Protein AF-A0A6J4VLS7-F1 (afdb_monomer)

Structure (mmCIF, N/CA/C/O backbone):
data_AF-A0A6J4VLS7-F1
#
_entry.id   AF-A0A6J4VLS7-F1
#
loop_
_atom_site.group_PDB
_atom_site.id
_atom_site.type_symbol
_atom_site.label_atom_id
_atom_site.label_alt_id
_atom_site.label_comp_id
_atom_site.label_asym_id
_atom_site.label_entity_id
_atom_site.label_seq_id
_atom_site.pdbx_PDB_ins_code
_atom_site.Cartn_x
_atom_site.Cartn_y
_atom_site.Cartn_z
_atom_site.occupancy
_atom_site.B_iso_or_equiv
_atom_site.auth_seq_id
_atom_site.auth_comp_id
_atom_site.auth_asym_id
_atom_site.auth_atom_id
_atom_site.pdbx_PDB_model_num
ATOM 1 N N . MET A 1 1 ? 22.078 -33.783 12.863 1.00 45.91 1 MET A N 1
ATOM 2 C CA . MET A 1 1 ? 23.307 -32.970 12.968 1.00 45.91 1 MET A CA 1
ATOM 3 C C . MET A 1 1 ? 23.656 -32.443 11.577 1.00 45.91 1 MET A C 1
ATOM 5 O O . MET A 1 1 ? 24.205 -33.204 10.802 1.00 45.91 1 MET A O 1
ATOM 9 N N . ASN A 1 2 ? 23.289 -31.208 11.213 1.00 46.44 2 ASN A N 1
ATOM 10 C CA . ASN A 1 2 ? 23.956 -30.500 10.107 1.00 46.44 2 ASN A CA 1
ATOM 11 C C . ASN A 1 2 ? 23.776 -28.980 10.257 1.00 46.44 2 ASN A C 1
ATOM 13 O O . ASN A 1 2 ? 22.997 -28.345 9.555 1.00 46.44 2 ASN A O 1
ATOM 17 N N . ARG A 1 3 ? 24.453 -28.404 11.257 1.00 50.81 3 ARG A N 1
ATOM 18 C CA . ARG A 1 3 ? 24.419 -26.963 11.566 1.00 50.81 3 ARG A CA 1
ATOM 19 C C . ARG A 1 3 ? 25.516 -26.175 10.815 1.00 50.81 3 ARG A C 1
ATOM 21 O O . ARG A 1 3 ? 25.775 -25.031 11.155 1.00 50.81 3 ARG A O 1
ATOM 28 N N . MET A 1 4 ? 26.167 -26.787 9.815 1.00 48.16 4 MET A N 1
ATOM 29 C CA . MET A 1 4 ? 27.319 -26.225 9.085 1.00 48.16 4 MET A CA 1
ATOM 30 C C . MET A 1 4 ? 26.986 -25.703 7.675 1.00 48.16 4 MET A C 1
ATOM 32 O O . MET A 1 4 ? 27.876 -25.224 6.985 1.00 48.16 4 MET A O 1
ATOM 36 N N . ALA A 1 5 ? 25.727 -25.774 7.231 1.00 56.56 5 ALA A N 1
ATOM 37 C CA . ALA A 1 5 ? 25.356 -25.440 5.851 1.00 56.56 5 ALA A CA 1
ATOM 38 C C . ALA A 1 5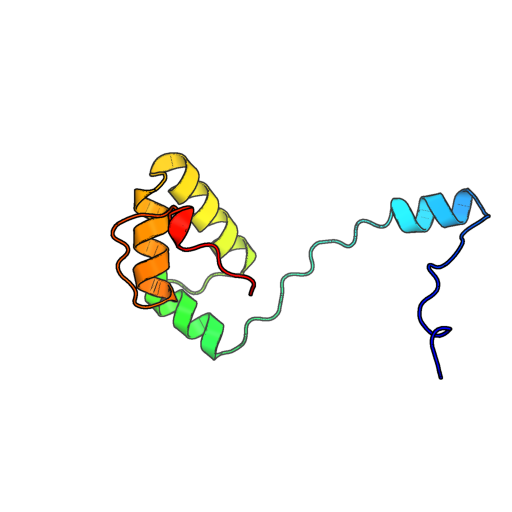 ? 24.990 -23.960 5.613 1.00 56.56 5 ALA A C 1
ATOM 40 O O . ALA A 1 5 ? 24.557 -23.621 4.517 1.00 56.56 5 ALA A O 1
ATOM 41 N N . ASN A 1 6 ? 25.135 -23.074 6.605 1.00 59.31 6 ASN A N 1
ATOM 42 C CA . ASN A 1 6 ? 24.803 -21.657 6.421 1.00 59.31 6 ASN A CA 1
ATOM 43 C C . ASN A 1 6 ? 25.724 -20.729 7.227 1.00 59.31 6 ASN A C 1
ATOM 45 O O . ASN A 1 6 ? 25.277 -19.978 8.092 1.00 59.31 6 ASN A O 1
ATOM 49 N N . LEU A 1 7 ? 27.034 -20.827 6.990 1.00 65.12 7 LEU A N 1
ATOM 50 C CA . LEU A 1 7 ? 27.968 -19.797 7.443 1.00 65.12 7 LEU A CA 1
ATOM 51 C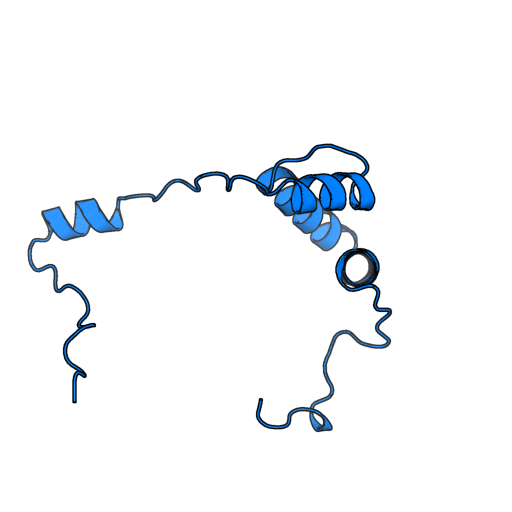 C . LEU A 1 7 ? 27.933 -18.621 6.452 1.00 65.12 7 LEU A C 1
ATOM 53 O O . LEU A 1 7 ? 27.937 -18.858 5.241 1.00 65.12 7 LEU A O 1
ATOM 57 N N . PRO A 1 8 ? 27.903 -17.364 6.930 1.00 73.19 8 PRO A N 1
ATOM 58 C CA . PRO A 1 8 ? 27.994 -16.207 6.052 1.00 73.19 8 PRO A CA 1
ATOM 59 C C . PRO A 1 8 ? 29.319 -16.243 5.280 1.00 73.19 8 PRO A C 1
ATOM 61 O O . PRO A 1 8 ? 30.367 -16.570 5.836 1.00 73.19 8 PRO A O 1
ATOM 64 N N . ALA A 1 9 ? 29.273 -15.909 3.990 1.00 80.19 9 ALA A N 1
ATOM 65 C CA . ALA A 1 9 ? 30.468 -15.861 3.158 1.00 80.19 9 ALA A CA 1
ATOM 66 C C . ALA A 1 9 ? 31.409 -14.747 3.651 1.00 80.19 9 ALA A C 1
ATOM 68 O O . ALA A 1 9 ? 31.088 -13.564 3.526 1.00 80.19 9 ALA A O 1
ATOM 69 N N . LEU A 1 10 ? 32.568 -15.127 4.196 1.00 84.19 10 LEU A N 1
ATOM 70 C CA . LEU A 1 10 ? 33.627 -14.191 4.567 1.00 84.19 10 LEU A CA 1
ATOM 71 C C . LEU A 1 10 ? 34.350 -13.724 3.298 1.00 84.19 10 LEU A C 1
ATOM 73 O O . LEU A 1 10 ? 34.945 -14.534 2.591 1.00 84.19 10 LEU A O 1
ATOM 77 N N . VAL A 1 11 ? 34.295 -12.423 3.016 1.00 87.12 11 VAL A N 1
ATOM 78 C CA . VAL A 1 11 ? 35.0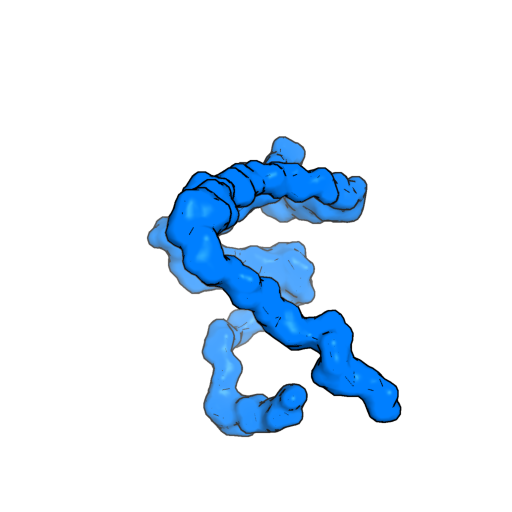28 -11.792 1.909 1.00 87.12 11 VAL A CA 1
ATOM 79 C C . VAL A 1 11 ? 36.173 -10.986 2.508 1.00 87.12 11 VAL A C 1
ATOM 81 O O . VAL A 1 11 ? 35.931 -10.031 3.242 1.00 87.12 11 VAL A O 1
ATOM 84 N N . THR A 1 12 ? 37.410 -11.393 2.232 1.00 90.56 12 THR A N 1
ATOM 85 C CA . THR A 1 12 ? 38.624 -10.754 2.768 1.00 90.56 12 THR A CA 1
ATOM 86 C C . THR A 1 12 ? 39.283 -9.792 1.784 1.00 90.56 12 THR A C 1
ATOM 88 O O . THR A 1 12 ? 40.033 -8.920 2.214 1.00 90.56 12 THR A O 1
ATOM 91 N N . ASP A 1 13 ? 38.995 -9.915 0.485 1.00 93.38 13 ASP A N 1
ATOM 92 C CA . ASP A 1 13 ? 39.489 -9.005 -0.549 1.00 93.38 13 ASP A CA 1
ATOM 93 C C . ASP A 1 13 ? 38.638 -7.716 -0.603 1.00 93.38 13 ASP A C 1
ATOM 95 O O . ASP A 1 13 ? 37.434 -7.792 -0.886 1.00 93.38 13 ASP A O 1
ATOM 99 N N . PRO A 1 14 ? 39.225 -6.524 -0.366 1.00 89.75 14 PRO A N 1
ATOM 100 C CA . PRO A 1 14 ? 38.502 -5.254 -0.430 1.00 89.75 14 PRO A CA 1
ATOM 101 C C . PRO A 1 14 ? 37.872 -4.969 -1.799 1.00 89.75 14 PRO A C 1
ATOM 103 O O . PRO A 1 14 ? 36.780 -4.400 -1.860 1.00 89.75 14 PRO A O 1
ATOM 106 N N . GLU A 1 15 ? 38.511 -5.386 -2.896 1.00 91.44 15 GLU A N 1
ATOM 107 C CA . GLU A 1 15 ? 37.985 -5.174 -4.249 1.00 91.44 15 GLU A CA 1
ATOM 108 C C . GLU A 1 15 ? 36.785 -6.086 -4.536 1.00 91.44 15 GLU A C 1
ATOM 110 O O . GLU A 1 15 ? 35.779 -5.656 -5.108 1.00 91.44 15 GLU A O 1
ATOM 115 N N . GLU A 1 16 ? 36.824 -7.340 -4.089 1.00 87.75 16 GLU A N 1
ATOM 116 C CA . GLU A 1 16 ? 35.672 -8.238 -4.117 1.00 87.75 16 GLU A CA 1
ATOM 117 C C . GLU A 1 16 ? 34.519 -7.738 -3.246 1.00 87.75 16 GLU A C 1
ATOM 119 O O . GLU A 1 16 ? 33.365 -7.743 -3.695 1.00 87.75 16 GLU A O 1
ATOM 124 N N . ALA A 1 17 ? 34.813 -7.256 -2.037 1.00 85.69 17 ALA A N 1
ATOM 125 C CA . ALA A 1 17 ? 33.815 -6.651 -1.165 1.00 85.69 17 ALA A CA 1
ATOM 126 C C . ALA A 1 17 ? 33.165 -5.446 -1.855 1.00 85.69 17 ALA A C 1
ATOM 128 O O . ALA A 1 17 ? 31.936 -5.367 -1.935 1.00 85.69 17 ALA A O 1
ATOM 129 N N . ARG A 1 18 ? 33.973 -4.560 -2.453 1.00 83.62 18 ARG A N 1
ATOM 130 C CA . ARG A 1 18 ? 33.493 -3.410 -3.223 1.00 83.62 18 ARG A CA 1
ATOM 131 C C . ARG A 1 18 ? 32.599 -3.851 -4.374 1.00 83.62 18 ARG A C 1
ATOM 133 O O . ARG A 1 18 ? 31.505 -3.311 -4.495 1.00 83.62 18 ARG A O 1
ATOM 140 N N . ARG A 1 19 ? 32.992 -4.841 -5.182 1.00 82.56 19 ARG A N 1
ATOM 141 C CA . ARG A 1 19 ? 32.161 -5.361 -6.287 1.00 82.56 19 ARG A CA 1
ATOM 142 C C . ARG A 1 19 ? 30.830 -5.928 -5.801 1.00 82.56 19 ARG A C 1
ATOM 144 O O . ARG A 1 19 ? 29.808 -5.663 -6.424 1.00 82.56 19 ARG A O 1
ATOM 151 N N . ARG A 1 20 ? 30.818 -6.691 -4.702 1.00 82.44 20 ARG A N 1
ATOM 152 C CA . ARG A 1 20 ? 29.593 -7.306 -4.161 1.00 82.44 20 ARG A CA 1
ATOM 153 C C . ARG A 1 20 ? 28.656 -6.289 -3.515 1.00 82.44 20 ARG A C 1
ATOM 155 O O . ARG A 1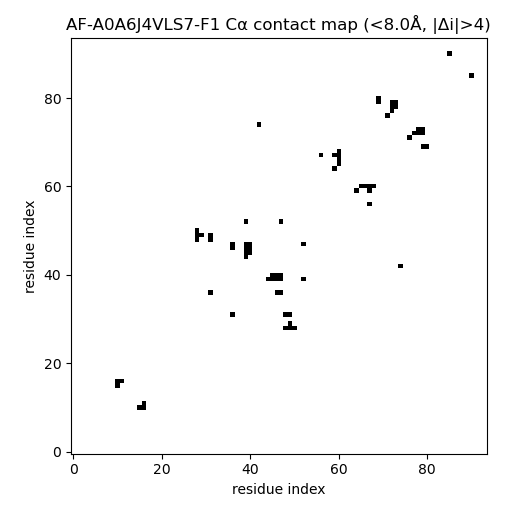 20 ? 27.453 -6.378 -3.727 1.00 82.44 20 ARG A O 1
ATOM 162 N N . LEU A 1 21 ? 29.196 -5.325 -2.772 1.00 80.56 21 LEU A N 1
ATOM 163 C CA . LEU A 1 21 ? 28.422 -4.275 -2.099 1.00 80.56 21 LEU A CA 1
ATOM 164 C C . LEU A 1 21 ? 27.963 -3.179 -3.065 1.00 80.56 21 LEU A C 1
ATOM 166 O O . LEU A 1 21 ? 26.881 -2.625 -2.909 1.00 80.56 21 LEU A O 1
ATOM 170 N N . SER A 1 22 ? 28.762 -2.895 -4.094 1.00 78.62 22 SER A N 1
ATOM 171 C CA . SER A 1 22 ? 28.407 -1.949 -5.162 1.00 78.62 22 SER A CA 1
ATOM 172 C C . SER A 1 22 ? 27.487 -2.579 -6.203 1.00 78.62 22 SER A C 1
ATOM 174 O O . SER A 1 22 ? 26.964 -1.876 -7.069 1.00 78.62 22 SER A O 1
ATOM 176 N N . ARG A 1 23 ? 27.258 -3.898 -6.120 1.00 64.88 23 ARG A N 1
ATOM 177 C CA . ARG A 1 23 ? 26.224 -4.583 -6.882 1.00 64.88 23 ARG A CA 1
ATOM 178 C C . ARG A 1 23 ? 24.882 -4.085 -6.357 1.00 64.88 23 ARG A C 1
ATOM 180 O O . ARG A 1 23 ? 24.281 -4.680 -5.467 1.00 64.88 23 ARG A O 1
ATOM 187 N N . ARG A 1 24 ? 24.384 -2.997 -6.946 1.00 58.22 24 ARG A N 1
ATOM 188 C CA . ARG A 1 24 ? 22.947 -2.750 -6.986 1.00 58.22 24 ARG A CA 1
ATOM 189 C C . ARG A 1 24 ? 22.369 -3.989 -7.651 1.00 58.22 24 ARG A C 1
ATOM 191 O O . ARG A 1 24 ? 22.462 -4.132 -8.867 1.00 58.22 24 ARG A O 1
ATOM 198 N N . ARG A 1 25 ? 21.823 -4.923 -6.869 1.00 57.31 25 ARG A N 1
ATOM 199 C CA . ARG A 1 25 ? 20.727 -5.725 -7.400 1.00 57.31 25 ARG A CA 1
ATOM 200 C C . ARG A 1 25 ? 19.713 -4.672 -7.821 1.00 57.31 25 ARG A C 1
ATOM 202 O O . ARG A 1 25 ? 19.134 -4.012 -6.961 1.00 57.31 25 ARG A O 1
ATOM 209 N N . GLY A 1 26 ? 19.658 -4.389 -9.122 1.00 59.94 26 GLY A N 1
ATOM 210 C CA . GLY A 1 26 ? 18.545 -3.638 -9.669 1.00 59.94 26 GLY A CA 1
ATOM 211 C C . GLY A 1 26 ? 17.290 -4.324 -9.159 1.00 59.94 26 GLY A C 1
ATOM 212 O O . GLY A 1 26 ? 17.277 -5.550 -9.017 1.00 59.94 26 GLY A O 1
ATOM 213 N N . PHE A 1 27 ? 16.294 -3.541 -8.777 1.00 65.38 27 PHE A N 1
ATO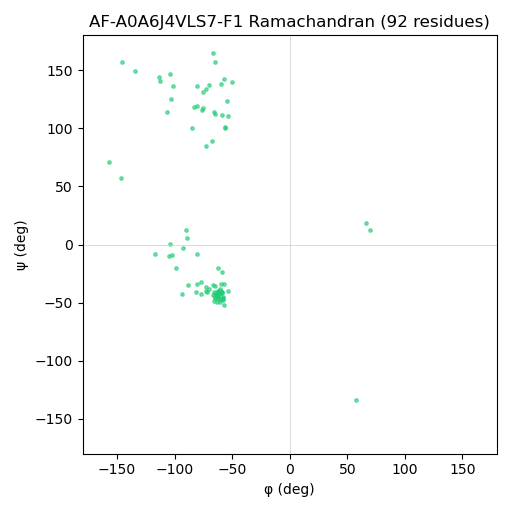M 214 C CA . PHE A 1 27 ? 14.989 -4.126 -8.566 1.00 65.38 27 PHE A CA 1
ATOM 215 C C . PHE A 1 27 ? 14.586 -4.762 -9.902 1.00 65.38 27 PHE A C 1
ATOM 217 O O . PHE A 1 27 ? 14.475 -4.064 -10.909 1.00 65.38 27 PHE A O 1
ATOM 224 N N . GLU A 1 28 ? 14.524 -6.090 -9.940 1.00 73.25 28 GLU A N 1
ATOM 225 C CA . GLU A 1 28 ? 13.945 -6.809 -11.066 1.00 73.25 28 GLU A CA 1
ATOM 226 C C . GLU A 1 28 ? 12.443 -6.821 -10.815 1.00 73.25 28 GLU A C 1
ATOM 228 O O . GLU A 1 28 ? 11.993 -7.329 -9.785 1.00 73.25 28 GLU A O 1
ATOM 233 N N . GLU A 1 29 ? 11.689 -6.204 -11.726 1.00 77.38 29 GLU A N 1
ATOM 234 C CA . GLU A 1 29 ? 10.231 -6.209 -11.664 1.00 77.38 29 GLU A CA 1
ATOM 235 C C . GLU A 1 29 ? 9.756 -7.670 -11.595 1.00 77.38 29 GLU A C 1
ATOM 237 O O . GLU A 1 29 ? 10.118 -8.474 -12.461 1.00 77.38 29 GLU A O 1
ATOM 242 N N . PRO A 1 30 ? 8.987 -8.049 -10.563 1.00 82.38 30 PRO A N 1
ATOM 243 C CA . PRO A 1 30 ? 8.546 -9.422 -10.417 1.00 82.38 30 PRO A CA 1
ATOM 244 C C . PRO A 1 30 ? 7.509 -9.765 -11.488 1.00 82.38 30 PRO A C 1
ATOM 246 O O . PRO A 1 30 ? 6.554 -9.021 -11.720 1.00 82.38 30 PRO A O 1
ATOM 249 N N . ASP A 1 31 ? 7.641 -10.950 -12.082 1.00 88.38 31 ASP A N 1
ATOM 250 C CA . ASP A 1 31 ? 6.600 -11.492 -12.948 1.00 88.38 31 ASP A CA 1
ATOM 251 C C . ASP A 1 31 ? 5.338 -11.797 -12.135 1.00 88.38 31 ASP A C 1
ATOM 253 O O . ASP A 1 31 ? 5.298 -12.683 -11.276 1.00 88.38 31 ASP A O 1
ATOM 257 N N . LEU A 1 32 ? 4.273 -11.052 -12.418 1.00 91.69 32 LEU A N 1
ATOM 258 C CA . LEU A 1 32 ? 2.993 -11.213 -11.740 1.00 91.69 32 LEU A CA 1
ATOM 259 C C . LEU A 1 32 ? 2.294 -12.499 -12.192 1.00 91.69 32 LEU A C 1
ATOM 261 O O . LEU A 1 32 ? 2.154 -12.764 -13.383 1.00 91.69 32 LEU A O 1
ATOM 265 N N . SER A 1 33 ? 1.763 -13.290 -11.259 1.00 95.25 33 SER A N 1
ATOM 266 C CA . SER A 1 33 ? 0.892 -14.411 -11.638 1.00 95.25 33 SER A CA 1
ATOM 267 C C . SER A 1 33 ? -0.412 -13.905 -12.289 1.00 95.25 33 SER A C 1
ATOM 269 O O . SER A 1 33 ? -0.836 -12.776 -12.019 1.00 95.25 33 SER A O 1
ATOM 271 N N . PRO A 1 34 ? -1.117 -14.718 -13.104 1.00 95.62 34 PRO A N 1
ATOM 272 C CA . PRO A 1 34 ? -2.418 -14.331 -13.661 1.00 95.62 34 PRO A CA 1
ATOM 273 C C . PRO A 1 34 ? -3.427 -13.888 -12.591 1.00 95.62 34 PRO A C 1
ATOM 275 O O . PRO A 1 34 ? -4.107 -12.881 -12.770 1.00 95.62 34 PRO A O 1
ATOM 278 N N . ARG A 1 35 ? -3.444 -14.580 -11.442 1.00 94.56 35 ARG A N 1
ATOM 279 C CA . ARG A 1 35 ? -4.278 -14.235 -10.282 1.00 94.56 35 ARG A CA 1
ATOM 280 C C . ARG A 1 35 ? -3.944 -12.848 -9.726 1.00 94.56 35 ARG A C 1
ATOM 282 O O . ARG A 1 35 ? -4.849 -12.099 -9.381 1.00 94.56 35 ARG A O 1
ATOM 289 N N . MET A 1 36 ? -2.660 -12.494 -9.644 1.00 93.44 36 MET A N 1
ATOM 290 C CA . MET A 1 36 ? -2.242 -11.165 -9.182 1.00 93.44 36 MET A CA 1
ATOM 291 C C . MET A 1 36 ? -2.661 -10.075 -10.168 1.00 93.44 36 MET A C 1
ATOM 293 O O . MET A 1 36 ? -3.203 -9.065 -9.737 1.00 93.44 36 MET A O 1
ATOM 297 N N . ARG A 1 37 ? -2.485 -10.288 -11.479 1.00 95.50 37 ARG A N 1
ATOM 298 C CA . ARG A 1 37 ? -2.937 -9.329 -12.506 1.00 95.50 37 ARG A CA 1
ATOM 299 C C . ARG A 1 37 ? -4.447 -9.098 -12.452 1.00 95.50 37 ARG A C 1
ATOM 301 O O . ARG A 1 37 ? -4.907 -7.968 -12.577 1.00 95.50 37 ARG A O 1
ATOM 308 N N . GLU A 1 38 ? -5.226 -10.154 -12.233 1.00 95.44 38 GLU A N 1
ATOM 309 C CA . GLU A 1 38 ? -6.674 -10.041 -12.053 1.00 95.44 38 GLU A CA 1
ATOM 310 C C . GLU A 1 38 ? -7.045 -9.270 -10.781 1.00 95.44 38 GLU A C 1
ATOM 312 O O . GLU A 1 38 ? -7.860 -8.354 -10.851 1.00 95.44 38 GLU A O 1
ATOM 317 N N . GLY A 1 39 ? -6.397 -9.569 -9.650 1.00 94.56 39 GLY A N 1
ATOM 318 C CA . GLY A 1 39 ? -6.583 -8.813 -8.409 1.00 94.56 39 GLY A CA 1
ATOM 319 C C . GLY A 1 39 ? -6.233 -7.333 -8.569 1.00 94.56 39 GLY A C 1
ATOM 320 O O . GLY A 1 39 ? -6.978 -6.467 -8.117 1.00 94.56 39 GLY A O 1
ATOM 321 N N . ILE A 1 40 ? -5.153 -7.026 -9.290 1.00 96.38 40 ILE A N 1
ATOM 322 C CA . ILE A 1 40 ? -4.761 -5.648 -9.597 1.00 96.38 40 ILE A CA 1
ATOM 323 C C . ILE A 1 40 ? -5.838 -4.955 -10.435 1.00 96.38 40 ILE A C 1
ATOM 325 O O . ILE A 1 40 ? -6.270 -3.860 -10.081 1.00 96.38 40 ILE A O 1
ATOM 329 N N . ARG A 1 41 ? -6.349 -5.599 -11.489 1.00 96.25 41 ARG A N 1
ATOM 330 C CA . ARG A 1 41 ? -7.458 -5.038 -12.277 1.00 96.25 41 ARG A CA 1
ATOM 331 C C . ARG A 1 41 ? -8.717 -4.831 -11.442 1.00 96.25 41 ARG A C 1
ATOM 333 O O . ARG A 1 41 ? -9.385 -3.819 -11.617 1.00 96.25 41 ARG A O 1
ATOM 340 N N . HIS A 1 42 ? -9.022 -5.748 -10.529 1.00 95.44 42 HIS A N 1
ATOM 341 C CA . HIS A 1 42 ? -10.182 -5.638 -9.652 1.00 95.44 42 HIS A CA 1
ATOM 342 C C . HIS A 1 42 ? -10.074 -4.446 -8.691 1.00 95.44 42 HIS A C 1
ATOM 344 O O . HIS A 1 42 ? -11.022 -3.677 -8.565 1.00 95.44 42 HIS A O 1
ATOM 350 N N . VAL A 1 43 ? -8.919 -4.266 -8.046 1.00 96.06 43 VAL A N 1
ATOM 351 C CA . VAL A 1 43 ? -8.731 -3.219 -7.030 1.00 96.06 43 VAL A CA 1
ATOM 352 C C . VAL A 1 43 ? -8.441 -1.852 -7.652 1.00 96.06 43 VAL A C 1
ATOM 354 O O . VAL A 1 43 ? -8.952 -0.836 -7.187 1.00 96.06 43 VAL A O 1
ATOM 357 N N . PHE A 1 44 ? -7.627 -1.809 -8.706 1.00 96.12 44 PHE A N 1
ATOM 358 C CA . PHE A 1 44 ? -7.107 -0.561 -9.269 1.00 96.12 44 PHE A CA 1
ATOM 359 C C . PHE A 1 44 ? -7.771 -0.144 -10.582 1.00 96.12 44 PHE A C 1
ATOM 361 O O . PHE A 1 44 ? -7.527 0.977 -11.040 1.00 96.12 44 PHE A O 1
ATOM 368 N N . GLY A 1 45 ? -8.581 -1.019 -11.191 1.00 95.94 45 GLY A N 1
ATOM 369 C CA . GLY A 1 45 ? -9.263 -0.768 -12.463 1.00 95.94 45 GLY A CA 1
ATOM 370 C C . GLY A 1 45 ? -8.336 -0.716 -13.682 1.00 95.94 45 GLY A C 1
ATOM 371 O O . GLY A 1 45 ? -8.754 -0.256 -14.741 1.00 95.94 45 GLY A O 1
ATOM 372 N N . ALA A 1 46 ? -7.078 -1.144 -13.543 1.00 94.44 46 ALA A N 1
ATOM 373 C CA . ALA A 1 46 ? -6.050 -1.041 -14.577 1.00 94.44 46 ALA A CA 1
ATOM 374 C C . ALA A 1 46 ? -5.088 -2.236 -14.527 1.00 94.44 46 ALA A C 1
ATOM 376 O O . ALA A 1 46 ? -4.953 -2.881 -13.489 1.00 94.44 46 ALA A O 1
ATOM 377 N N . ASP A 1 47 ? -4.418 -2.524 -15.644 1.00 94.88 47 ASP A N 1
ATOM 378 C CA . ASP A 1 47 ? -3.307 -3.481 -15.683 1.00 94.88 47 ASP A CA 1
ATOM 379 C C . ASP A 1 47 ? -2.027 -2.736 -15.286 1.00 94.88 47 ASP A C 1
ATOM 381 O O . ASP A 1 47 ? -1.497 -1.940 -16.063 1.00 94.88 47 ASP A O 1
ATOM 385 N N . LEU A 1 48 ? -1.609 -2.904 -14.031 1.00 96.06 48 LEU A N 1
ATOM 386 C CA . LEU A 1 48 ? -0.467 -2.204 -13.446 1.00 96.06 48 LEU A CA 1
ATOM 387 C C . LEU A 1 48 ? 0.656 -3.192 -13.131 1.00 96.06 48 LEU A C 1
ATOM 389 O O . LEU A 1 48 ? 0.400 -4.314 -12.685 1.00 96.06 48 LEU A O 1
ATOM 393 N N . SER A 1 49 ? 1.900 -2.747 -13.311 1.00 94.31 49 SER A N 1
ATOM 394 C CA . SER A 1 49 ? 3.070 -3.464 -12.797 1.00 94.31 49 SER A CA 1
ATOM 395 C C . SER A 1 49 ? 3.096 -3.451 -11.263 1.00 94.31 49 SER A C 1
ATOM 397 O O . SER A 1 49 ? 2.389 -2.661 -10.625 1.00 94.31 49 SER A O 1
ATOM 399 N N . ALA A 1 50 ? 3.909 -4.316 -10.650 1.00 92.19 50 ALA A N 1
ATOM 400 C CA . ALA A 1 50 ? 4.055 -4.334 -9.197 1.00 92.19 50 ALA A CA 1
ATOM 401 C C . ALA A 1 50 ? 4.584 -2.984 -8.692 1.00 92.19 50 ALA A C 1
ATOM 403 O O . ALA A 1 50 ? 4.057 -2.441 -7.720 1.00 92.19 50 ALA A O 1
ATOM 404 N N . ASP A 1 51 ? 5.548 -2.400 -9.403 1.00 92.94 51 ASP A N 1
ATOM 405 C CA . ASP A 1 51 ? 6.089 -1.080 -9.086 1.00 92.94 51 ASP A CA 1
ATOM 406 C C . ASP A 1 51 ? 5.033 0.015 -9.180 1.00 92.94 51 ASP A C 1
ATOM 408 O O . ASP A 1 51 ? 4.918 0.844 -8.277 1.00 92.94 51 ASP A O 1
ATOM 412 N N . GLN A 1 52 ? 4.210 0.012 -10.229 1.00 95.56 52 GLN A N 1
ATOM 413 C CA . GLN A 1 52 ? 3.131 0.990 -10.371 1.00 95.56 52 GLN A CA 1
ATOM 414 C C . GLN A 1 52 ? 2.099 0.873 -9.244 1.00 95.56 52 GLN A C 1
ATOM 416 O O . GLN A 1 52 ? 1.651 1.893 -8.715 1.00 95.56 52 GLN A O 1
ATOM 421 N N . VAL A 1 53 ? 1.753 -0.354 -8.844 1.00 96.50 53 VAL A N 1
ATOM 422 C CA . VAL A 1 53 ? 0.872 -0.607 -7.695 1.00 96.50 53 VAL A CA 1
ATOM 423 C C . VAL A 1 53 ? 1.483 -0.045 -6.413 1.00 96.50 53 VAL A C 1
ATOM 425 O O . VAL A 1 53 ? 0.816 0.705 -5.701 1.00 96.50 53 VAL A O 1
ATOM 428 N N . VAL A 1 54 ? 2.755 -0.341 -6.134 1.00 95.44 54 VAL A N 1
ATOM 429 C CA . VAL A 1 54 ? 3.450 0.159 -4.937 1.00 95.44 54 VAL A CA 1
ATOM 430 C C . VAL A 1 54 ? 3.510 1.684 -4.933 1.00 95.44 54 VAL A C 1
ATOM 432 O O . VAL A 1 54 ? 3.172 2.300 -3.924 1.00 95.44 54 VAL A O 1
ATOM 435 N N . GLN A 1 55 ? 3.886 2.314 -6.050 1.00 96.88 55 GLN A N 1
ATOM 436 C CA . GLN A 1 55 ? 3.939 3.776 -6.157 1.00 96.88 55 GLN A CA 1
ATOM 437 C C . GLN A 1 55 ? 2.579 4.414 -5.877 1.00 96.88 55 GLN A C 1
ATOM 439 O O . GLN A 1 55 ? 2.500 5.410 -5.155 1.00 96.88 55 GLN A O 1
ATOM 444 N N . ARG A 1 56 ? 1.502 3.819 -6.399 1.00 98.06 56 ARG A N 1
ATOM 445 C CA . ARG A 1 56 ? 0.141 4.293 -6.159 1.00 98.06 56 ARG A CA 1
ATOM 446 C C . ARG A 1 56 ? -0.268 4.150 -4.694 1.00 98.06 56 ARG A C 1
ATOM 448 O O . ARG A 1 56 ? -0.717 5.131 -4.111 1.00 98.06 56 ARG A O 1
ATOM 455 N N . ILE A 1 57 ? -0.051 2.984 -4.082 1.00 98.12 57 ILE A N 1
ATOM 456 C CA . ILE A 1 57 ? -0.342 2.764 -2.655 1.00 98.12 57 ILE A CA 1
ATOM 457 C C . ILE A 1 57 ? 0.433 3.770 -1.797 1.00 98.12 57 ILE A C 1
ATOM 459 O O . ILE A 1 57 ? -0.145 4.400 -0.916 1.00 98.12 57 ILE A O 1
ATOM 463 N N . LEU A 1 58 ? 1.728 3.967 -2.066 1.00 98.50 58 LEU A N 1
ATOM 464 C CA . LEU A 1 58 ? 2.553 4.924 -1.327 1.00 98.50 58 LEU A CA 1
ATOM 465 C C . LEU A 1 58 ? 2.050 6.362 -1.483 1.00 98.50 58 LEU A C 1
ATOM 467 O O . LEU A 1 58 ? 2.053 7.108 -0.504 1.00 9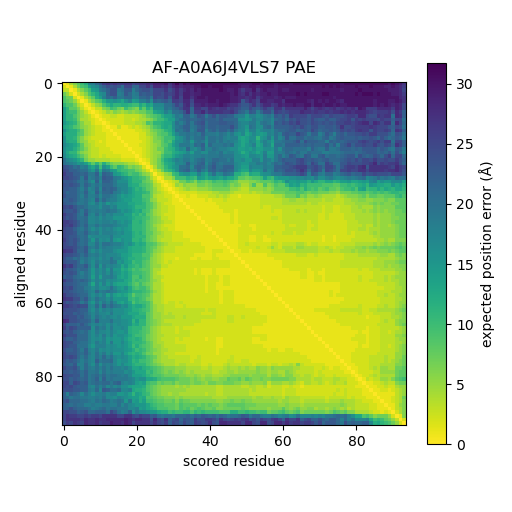8.50 58 LEU A O 1
ATOM 471 N N . ALA A 1 59 ? 1.639 6.764 -2.688 1.00 98.56 59 ALA A N 1
ATOM 472 C CA . ALA A 1 59 ? 1.070 8.086 -2.924 1.00 98.56 59 ALA A CA 1
ATOM 473 C C . ALA A 1 59 ? -0.232 8.273 -2.135 1.00 98.56 59 ALA A C 1
ATOM 475 O O . ALA A 1 59 ? -0.349 9.240 -1.389 1.00 98.56 59 ALA A O 1
ATOM 476 N N . GLU A 1 60 ? -1.155 7.316 -2.228 1.00 98.56 60 GLU A N 1
ATOM 477 C CA . GLU A 1 60 ? -2.455 7.382 -1.558 1.00 98.56 60 GLU A CA 1
ATOM 478 C C . GLU A 1 60 ? -2.322 7.335 -0.029 1.00 98.56 60 GLU A C 1
ATOM 480 O O . GLU A 1 60 ? -2.965 8.113 0.666 1.00 98.56 60 GLU A O 1
ATOM 485 N N . VAL A 1 61 ? -1.433 6.504 0.523 1.00 98.56 61 VAL A N 1
ATOM 486 C CA . VAL A 1 61 ? -1.162 6.487 1.972 1.00 98.56 61 VAL A CA 1
ATOM 487 C C . VAL A 1 61 ? -0.532 7.803 2.433 1.00 98.56 61 VAL A C 1
ATOM 489 O O . VAL A 1 61 ? -0.857 8.287 3.514 1.00 98.56 61 VAL A O 1
ATOM 492 N N . ARG A 1 62 ? 0.329 8.439 1.627 1.00 98.38 62 ARG A N 1
ATOM 493 C CA . ARG A 1 62 ? 0.883 9.763 1.966 1.00 98.38 62 ARG A CA 1
ATOM 494 C C . ARG A 1 62 ? -0.175 10.862 1.971 1.00 98.38 62 ARG A C 1
ATOM 496 O O . ARG A 1 62 ? -0.054 11.790 2.765 1.00 98.38 62 ARG A O 1
ATOM 503 N N . THR A 1 63 ? -1.163 10.795 1.082 1.00 98.56 63 THR A N 1
ATOM 504 C CA . THR A 1 63 ? -2.192 11.837 0.949 1.00 98.56 63 THR A CA 1
ATOM 505 C C . THR A 1 63 ? -3.389 11.616 1.869 1.00 98.56 63 THR A C 1
ATOM 507 O O . THR A 1 63 ? -3.962 12.583 2.358 1.00 98.56 63 THR A O 1
ATOM 510 N N . GLU A 1 64 ? -3.770 10.363 2.107 1.00 98.31 64 GLU A N 1
ATOM 511 C CA . GLU A 1 64 ? -5.022 9.984 2.778 1.00 98.31 64 GLU A CA 1
ATOM 512 C C . GLU A 1 64 ? -4.801 9.242 4.106 1.00 98.31 64 GLU A C 1
ATOM 514 O O . GLU A 1 64 ? -5.758 8.995 4.845 1.00 98.31 64 GLU A O 1
ATOM 519 N N . GLY A 1 65 ? -3.556 8.876 4.425 1.00 97.94 65 GLY A N 1
ATOM 520 C CA . GLY A 1 65 ? -3.190 8.211 5.674 1.00 97.94 65 GLY A CA 1
ATOM 521 C C . GLY A 1 65 ? -3.949 6.903 5.900 1.00 97.94 65 GLY A C 1
ATOM 522 O O . GLY A 1 65 ? -4.100 6.072 4.999 1.00 97.94 65 GLY A O 1
ATOM 523 N N . ASP A 1 66 ? -4.465 6.738 7.117 1.00 98.06 66 ASP A N 1
ATOM 524 C CA . ASP A 1 66 ? -5.190 5.545 7.566 1.00 98.06 66 ASP A CA 1
ATOM 525 C C . ASP A 1 66 ? -6.440 5.232 6.730 1.00 98.06 66 ASP A C 1
ATOM 527 O O . ASP A 1 66 ? -6.874 4.079 6.680 1.00 98.06 66 ASP A O 1
ATOM 531 N N . GLY A 1 67 ? -7.020 6.230 6.053 1.00 97.69 67 GLY A N 1
ATOM 532 C CA . GLY A 1 67 ? -8.150 6.020 5.148 1.00 97.69 67 GLY A CA 1
ATOM 533 C C . GLY A 1 67 ? -7.783 5.103 3.980 1.00 97.69 67 GLY A C 1
ATOM 534 O O . GLY A 1 67 ? -8.508 4.148 3.692 1.00 97.69 67 GLY A O 1
ATOM 535 N N . ALA A 1 68 ? -6.620 5.336 3.364 1.00 98.12 68 ALA A N 1
ATOM 536 C CA . ALA A 1 68 ? -6.097 4.467 2.314 1.00 98.12 68 ALA A CA 1
ATOM 537 C C . ALA A 1 68 ? -5.764 3.074 2.861 1.00 98.12 68 ALA A C 1
ATOM 539 O O . ALA A 1 68 ? -6.122 2.077 2.237 1.00 98.12 68 ALA A O 1
ATOM 540 N N . VAL A 1 69 ? -5.153 2.991 4.050 1.00 97.94 69 VAL A N 1
ATOM 541 C CA . VAL A 1 69 ? -4.824 1.706 4.695 1.00 97.94 69 VAL A CA 1
ATOM 542 C C . VAL A 1 69 ? -6.080 0.851 4.872 1.00 97.94 69 VAL A C 1
ATOM 544 O O . VAL A 1 69 ? -6.117 -0.281 4.399 1.00 97.94 69 VAL A O 1
ATOM 547 N N . ARG A 1 70 ? -7.145 1.404 5.467 1.00 97.75 70 ARG A N 1
ATOM 548 C CA . ARG A 1 70 ? -8.415 0.684 5.672 1.00 97.75 70 ARG A CA 1
ATOM 549 C C . ARG A 1 70 ? -9.056 0.257 4.356 1.00 97.75 70 ARG A C 1
ATOM 551 O O . ARG A 1 70 ? -9.569 -0.856 4.260 1.00 97.75 70 ARG A O 1
ATOM 558 N N . ARG A 1 71 ? -9.009 1.119 3.336 1.00 97.06 71 ARG A N 1
ATOM 559 C CA . ARG A 1 71 ? -9.548 0.810 2.006 1.00 97.06 71 ARG A CA 1
ATOM 560 C C . ARG A 1 71 ? -8.808 -0.365 1.361 1.00 97.06 71 ARG A C 1
ATOM 562 O O . ARG A 1 71 ? -9.455 -1.263 0.828 1.00 97.06 71 ARG A O 1
ATOM 569 N N . TYR A 1 72 ? -7.480 -0.396 1.453 1.00 97.38 72 TYR A N 1
ATOM 570 C CA . TYR A 1 72 ? -6.680 -1.505 0.937 1.00 97.38 72 TYR A CA 1
ATOM 571 C C . TYR A 1 72 ? -6.842 -2.792 1.744 1.00 97.38 72 TYR A C 1
ATOM 573 O O . TYR A 1 72 ? -6.954 -3.852 1.137 1.00 97.38 72 TYR A O 1
ATOM 581 N N . THR A 1 73 ? -6.952 -2.726 3.073 1.00 97.12 73 THR A N 1
ATOM 582 C CA . THR A 1 73 ? -7.299 -3.901 3.891 1.00 97.12 73 THR A CA 1
ATOM 583 C C . THR A 1 73 ? -8.638 -4.501 3.464 1.00 97.12 73 THR A C 1
ATOM 585 O O . THR A 1 73 ? -8.736 -5.708 3.261 1.00 97.12 73 THR A O 1
ATOM 588 N N . ALA A 1 74 ? -9.663 -3.674 3.242 1.00 96.62 74 ALA A N 1
ATOM 589 C CA . ALA A 1 74 ? -10.951 -4.170 2.764 1.00 96.62 74 ALA A CA 1
ATOM 590 C C . ALA A 1 74 ? -10.844 -4.815 1.371 1.00 96.62 74 ALA A C 1
ATOM 592 O O . ALA A 1 74 ? -11.445 -5.858 1.130 1.00 96.62 74 ALA A O 1
ATOM 593 N N . ALA A 1 75 ? -10.061 -4.223 0.466 1.00 95.44 75 ALA A N 1
ATOM 594 C CA . ALA A 1 75 ? -9.904 -4.713 -0.901 1.00 95.44 75 ALA A CA 1
ATOM 595 C C . ALA A 1 75 ? -9.060 -5.997 -1.008 1.00 95.44 75 ALA A C 1
ATOM 597 O O . ALA A 1 75 ? -9.345 -6.848 -1.849 1.00 95.44 75 ALA A O 1
ATOM 598 N N . PHE A 1 76 ? -8.015 -6.136 -0.188 1.00 94.56 76 PHE A N 1
ATOM 599 C CA . PHE A 1 76 ? -7.078 -7.261 -0.253 1.00 94.56 76 PHE A CA 1
ATOM 600 C C . PHE A 1 76 ? -7.460 -8.406 0.681 1.00 94.56 76 PHE A C 1
ATOM 602 O O . PHE A 1 76 ? -7.422 -9.566 0.270 1.00 94.56 76 PHE A O 1
ATOM 609 N N . ASP A 1 77 ? -7.866 -8.078 1.906 1.00 95.00 77 ASP A N 1
ATOM 610 C CA . ASP A 1 77 ? -8.133 -9.056 2.962 1.00 95.00 77 ASP A CA 1
ATOM 611 C C . ASP A 1 77 ? -9.635 -9.312 3.151 1.00 95.00 77 ASP A C 1
ATOM 613 O O . ASP A 1 77 ? -10.024 -10.211 3.897 1.00 95.00 77 ASP A O 1
ATOM 617 N N . GLY A 1 78 ? -10.502 -8.524 2.500 1.00 95.69 78 GLY A N 1
ATOM 618 C CA . GLY A 1 78 ? -11.954 -8.618 2.675 1.00 95.69 78 GLY A CA 1
ATOM 619 C C . GLY A 1 78 ? -12.419 -8.228 4.081 1.00 95.69 78 GLY A C 1
ATOM 620 O O . GLY A 1 78 ? -13.513 -8.613 4.492 1.00 95.69 78 GLY A O 1
ATOM 621 N N . ALA A 1 79 ? -11.587 -7.506 4.837 1.00 95.44 79 ALA A N 1
ATOM 622 C CA . ALA A 1 79 ? -11.809 -7.210 6.246 1.00 95.44 79 ALA A CA 1
ATOM 623 C C . ALA A 1 79 ? -12.071 -5.718 6.488 1.00 95.44 79 ALA A C 1
ATOM 625 O O . ALA A 1 79 ? -11.405 -4.849 5.928 1.00 95.44 79 ALA A O 1
ATOM 626 N N . SER A 1 80 ? -13.009 -5.426 7.389 1.00 94.75 80 SER A N 1
ATOM 627 C CA . SER A 1 80 ? -13.187 -4.091 7.962 1.00 94.75 80 SER A CA 1
ATOM 628 C C . SER A 1 80 ? -12.596 -4.078 9.365 1.00 94.75 80 SER A C 1
ATOM 630 O O . SER A 1 80 ? -12.957 -4.913 10.193 1.00 94.75 80 SER A O 1
ATOM 632 N N . LEU A 1 81 ? -11.684 -3.144 9.627 1.00 91.81 81 LEU A N 1
ATOM 633 C CA . LEU A 1 81 ? -11.030 -3.002 10.924 1.00 91.81 81 L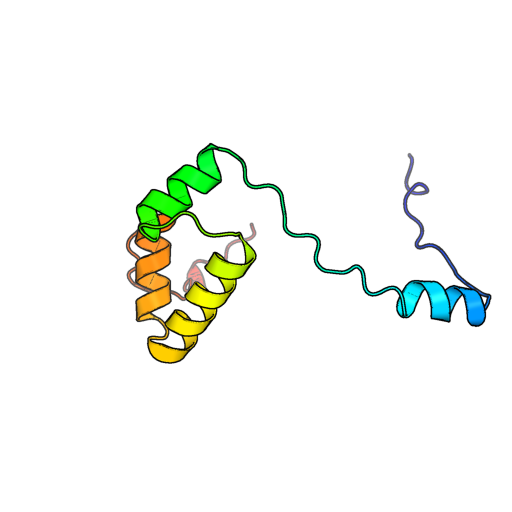EU A CA 1
ATOM 634 C C . LEU A 1 81 ? -11.656 -1.858 11.714 1.00 91.81 81 LEU A C 1
ATOM 636 O O . LEU A 1 81 ? -11.825 -0.763 11.177 1.00 91.81 81 LEU A O 1
ATOM 640 N N . ASP A 1 82 ? -11.901 -2.081 13.003 1.00 89.25 82 ASP A N 1
ATOM 641 C CA . ASP A 1 82 ? -12.301 -1.020 13.933 1.00 89.25 82 ASP A CA 1
ATOM 642 C C . ASP A 1 82 ? -11.080 -0.164 14.324 1.00 89.25 82 ASP A C 1
ATOM 644 O O . ASP A 1 82 ? -11.114 1.067 14.262 1.00 89.25 82 ASP A O 1
ATOM 648 N N . GLY A 1 83 ? -9.938 -0.805 14.586 1.00 93.44 83 GLY A N 1
ATOM 649 C CA . GLY A 1 83 ? -8.648 -0.167 14.868 1.00 93.44 83 GLY A CA 1
ATOM 650 C C . GLY A 1 83 ? -7.505 -0.815 14.087 1.00 93.44 83 GLY A C 1
ATOM 651 O O . GLY A 1 83 ? -7.559 -2.005 13.786 1.00 93.44 83 GLY A O 1
ATOM 652 N N . LEU A 1 84 ? -6.482 -0.024 13.745 1.00 94.75 84 LEU A N 1
ATOM 653 C CA . LEU A 1 84 ? -5.272 -0.527 13.077 1.00 94.75 84 LEU A CA 1
ATOM 654 C C . LEU A 1 84 ? -4.289 -1.158 14.068 1.00 94.75 84 LEU A C 1
ATOM 656 O O . LEU A 1 84 ? -3.591 -2.113 13.739 1.00 94.75 84 LEU A O 1
ATOM 660 N N . GLU A 1 85 ? -4.230 -0.622 15.286 1.00 94.38 85 GLU A N 1
ATOM 661 C CA . GLU A 1 85 ? -3.398 -1.172 16.346 1.00 94.38 85 GLU A CA 1
ATOM 662 C C . GLU A 1 85 ? -4.040 -2.439 16.913 1.00 94.38 85 GLU A C 1
ATOM 664 O O . GLU A 1 85 ? -5.217 -2.452 17.276 1.00 94.38 85 GLU A O 1
ATOM 669 N N . VAL A 1 86 ? -3.245 -3.502 17.034 1.00 92.31 86 VAL A N 1
ATOM 670 C CA . VAL A 1 86 ? -3.622 -4.661 17.842 1.00 92.31 86 VAL A CA 1
ATOM 671 C C . VAL A 1 86 ? -3.431 -4.277 19.310 1.00 92.31 86 VAL A C 1
ATOM 673 O O . VAL A 1 86 ? -2.282 -4.064 19.712 1.00 92.31 86 VAL A O 1
ATOM 676 N N . PRO A 1 87 ? -4.503 -4.225 20.125 1.00 91.81 87 PRO A N 1
ATOM 677 C CA . PRO A 1 87 ? -4.388 -3.828 21.520 1.00 91.81 87 PRO A CA 1
ATOM 678 C C . PRO A 1 87 ? -3.400 -4.718 22.272 1.00 91.81 87 PRO A C 1
ATOM 680 O O . PRO A 1 87 ? -3.330 -5.929 22.029 1.00 91.81 87 PRO A O 1
ATOM 683 N N . ARG A 1 88 ? -2.629 -4.126 23.187 1.00 90.69 88 ARG A N 1
ATOM 684 C CA . ARG A 1 88 ? -1.515 -4.798 23.873 1.00 90.69 88 ARG A CA 1
ATOM 685 C C . ARG A 1 88 ? -1.943 -6.068 24.605 1.00 90.69 88 ARG A C 1
ATOM 687 O O . ARG A 1 88 ? -1.201 -7.044 24.646 1.00 90.69 88 ARG A O 1
ATOM 694 N N . GLU A 1 89 ? -3.154 -6.090 25.141 1.00 91.69 89 GLU A N 1
ATOM 695 C CA . GLU A 1 89 ? -3.762 -7.250 25.789 1.00 91.69 89 GLU A CA 1
ATOM 696 C C . GLU A 1 89 ? -3.951 -8.457 24.853 1.00 91.69 89 GLU A C 1
ATOM 698 O O . GLU A 1 89 ? -4.084 -9.588 25.323 1.00 91.69 89 GLU A O 1
ATOM 703 N N . ARG A 1 90 ? -3.949 -8.246 23.529 1.00 89.88 90 ARG A N 1
ATOM 704 C CA . ARG A 1 90 ? -4.063 -9.306 22.517 1.00 89.88 90 ARG A CA 1
ATOM 705 C C . ARG A 1 90 ? -2.720 -9.828 22.020 1.00 89.88 90 ARG A C 1
ATOM 707 O O . ARG A 1 90 ? -2.707 -10.780 21.242 1.00 89.88 90 ARG A O 1
ATOM 714 N N . TRP A 1 91 ? -1.605 -9.266 22.481 1.00 89.44 91 TRP A N 1
ATOM 715 C CA . TRP A 1 91 ? -0.270 -9.762 22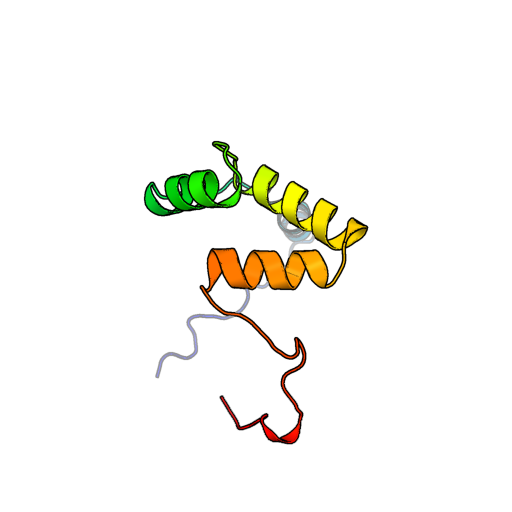.160 1.00 89.44 91 TRP A CA 1
ATOM 716 C C . TRP A 1 91 ? -0.035 -11.082 22.916 1.00 89.44 91 TRP A C 1
ATOM 718 O O . TRP A 1 91 ? 0.500 -11.096 24.021 1.00 89.44 91 TRP A O 1
ATOM 728 N N . ARG A 1 92 ? -0.472 -12.219 22.365 1.00 79.38 92 ARG A N 1
ATOM 729 C CA . ARG A 1 92 ? -0.025 -13.551 22.812 1.00 79.38 92 ARG A CA 1
ATOM 730 C C . ARG A 1 92 ? 0.978 -14.108 21.809 1.00 79.38 92 ARG A C 1
ATOM 732 O O . ARG A 1 92 ? 0.870 -13.812 20.626 1.00 79.38 92 ARG A O 1
ATOM 739 N N . GLY A 1 93 ? 1.952 -14.874 22.312 1.00 65.69 93 GLY A N 1
ATOM 740 C CA . GLY A 1 93 ? 3.070 -15.415 21.533 1.00 65.69 93 GLY A CA 1
ATOM 741 C C . GLY A 1 93 ? 2.588 -16.181 20.304 1.00 65.69 93 GLY A C 1
ATOM 742 O O . GLY A 1 93 ? 1.955 -17.226 20.450 1.00 65.69 93 GLY A O 1
ATOM 743 N N . ALA A 1 94 ? 2.851 -15.596 19.138 1.00 47.97 94 ALA A N 1
ATOM 744 C CA . ALA A 1 94 ? 2.676 -16.197 17.823 1.00 47.97 94 ALA A CA 1
ATOM 745 C C . ALA A 1 94 ? 3.800 -17.197 17.523 1.00 47.97 94 ALA A C 1
ATOM 747 O O . ALA A 1 9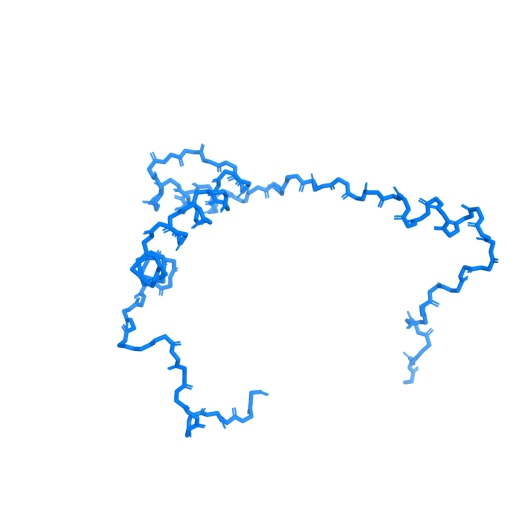4 ? 4.923 -16.987 18.041 1.00 47.97 94 ALA A O 1
#

Foldseek 3Di:
DPPPPDDPDDDPDPVVVCVVVVPPPDPDFDDDDPVRQVLCCVLVVDRDTPVRVVVVLVVCCVVPNVVSVQSVCCSPVVDHDPDPDDDPVPPDDD

Radius of gyration: 20.69 Å; Cα contacts (8 Å, |Δi|>4): 38; chains: 1; bounding box: 53×45×42 Å

Secondary structure (DSSP, 8-state):
----S--------HHHHHHHHS-----PPP---HHHHHHHHHHHSS---HHHHHHHHHHHHHHHTHHHHHHHHHHHH----S-SS--GGG----

Organism: NCBI:txid1645740

Sequence (94 aa):
MNRMANLPALVTDPEEARRRLSRRRGFEEPDLSPRMREGIRHVFGADLSADQVVQRILAEVRTEGDGAVRRYTAAFDGASLDGLEVPRERWRGA

Mean predicted aligned error: 10.79 Å

pLDDT: mean 87.09, std 14.27, range [45.91, 98.56]

Solvent-accessible surface area (backbone atoms only — not comparable to full-atom values): 6203 Å² total; per-residue (Å²): 142,80,92,76,86,77,71,82,86,84,72,85,51,68,68,60,44,48,56,61,71,68,48,70,75,67,87,71,83,70,87,70,51,73,68,51,50,50,50,40,30,70,75,69,73,41,92,65,54,68,65,55,48,51,53,48,52,53,51,42,33,73,76,51,39,68,60,40,51,51,54,49,40,34,71,75,70,72,42,88,73,95,61,91,72,79,56,75,92,71,72,65,94,126